Protein 5UGW (pdb70)

Nearest PDB structures (foldseek):
  5ugw-assembly1_A  TM=1.006E+00  e=3.693E-22  Homo sapiens
  7trd-assembly1_A  TM=8.064E-01  e=7.854E-15  Homo sapiens
  7qxs-assembly1_A  TM=7.969E-01  e=4.545E-14  Homo sapiens
  7v99-assembly1_A  TM=7.975E-01  e=4.772E-14  Homo sapiens
  7bg9-assembly1_A  TM=7.779E-01  e=7.771E-14  Homo sapiens

Foldseek 3Di:
DVVVVVCLVVCVVVLLVVLLVQLAQQEHAQLSNLLSLLVNLLSVLVVLVVVVVPDDPVPACLVCVVVVVVVLVVSLVVSVVSSCVSHVPPDCNGNYDNDRDDSLLSSLSSLLSNLVSLVVPCVRCVNPNVVSVVSNVVSVVVDPVVCNVSSVVSSDDD

Solvent-accessible surface area: 9638 Å² total; per-residue (Å²): 188,84,45,140,79,118,156,94,170,113,72,14,126,122,108,60,118,66,19,17,97,89,0,40,0,58,102,22,42,36,68,47,0,1,26,18,1,11,82,7,0,37,18,49,0,56,133,18,15,56,72,15,123,154,66,72,184,82,89,72,6,158,115,76,47,76,108,8,48,137,52,1,52,82,17,3,63,118,8,57,60,72,4,124,76,86,11,86,75,42,63,200,69,17,144,15,28,119,39,77,16,60,40,43,3,0,59,11,0,0,18,52,0,1,19,72,16,0,61,169,48,120,152,47,0,83,41,0,0,36,56,4,117,84,19,19,89,111,11,32,194,133,52,88,48,116,52,30,86,31,7,77,49,0,15,119,78,149

Structure (mmCIF, N/CA/C/O backbone):
data_5UGW
#
_entry.id   5UGW
#
_cell.length_a   92.425
_cell.length_b   92.425
_cell.length_c   50.178
_cell.angle_alpha   90.00
_cell.angle_beta   90.00
_cell.angle_gamma   120.00
#
_symmetry.space_group_name_H-M   'P 3 2 1'
#
loop_
_entity.id
_entity.type
_entity.pdbx_description
1 polymer 'Telomerase reverse transcriptase'
2 non-polymer GLUTATHIONE
3 water water
#
loop_
_atom_site.group_PDB
_atom_site.id
_atom_site.type_symbol
_atom_site.label_atom_id
_atom_site.label_alt_id
_atom_site.label_comp_id
_atom_site.label_asym_id
_atom_site.label_entity_id
_atom_site.label_seq_id
_atom_site.pdbx_PDB_ins_code
_atom_site.Cartn_x
_atom_site.Cartn_y
_atom_site.Cartn_z
_atom_site.occupancy
_atom_site.B_iso_or_equiv
_atom_site.auth_seq_id
_atom_site.auth_comp_id
_atom_site.auth_asym_id
_atom_site.auth_atom_id
_atom_site.pdbx_PDB_model_num
ATOM 1 N N . LYS A 1 8 ? -34.304 39.763 145.793 1.00 60.29 965 LYS A N 1
ATOM 2 C CA . LYS A 1 8 ? -35.770 39.517 145.627 1.00 60.90 965 LYS A CA 1
ATOM 3 C C . LYS A 1 8 ? -36.106 38.043 145.855 1.00 59.03 965 LYS A C 1
ATOM 4 O O . LYS A 1 8 ? -36.960 37.715 146.688 1.00 57.11 965 LYS A O 1
ATOM 10 N N . ALA A 1 9 ? -35.427 37.163 145.115 1.00 54.95 966 ALA A N 1
ATOM 11 C CA . ALA A 1 9 ? -35.558 35.712 145.291 1.00 56.20 966 ALA A CA 1
ATOM 12 C C . ALA A 1 9 ? -34.933 35.261 146.614 1.00 55.88 966 ALA A C 1
ATOM 13 O O . ALA A 1 9 ? -35.292 34.209 147.150 1.00 54.00 966 ALA A O 1
ATOM 15 N N . GLY A 1 10 ? -33.997 36.070 147.117 1.00 55.82 967 GLY A N 1
ATOM 16 C CA . GLY A 1 10 ? -33.365 35.866 148.412 1.00 55.89 967 GLY A CA 1
ATOM 17 C C . GLY A 1 10 ? -34.250 36.261 149.579 1.00 60.19 967 GLY A C 1
ATOM 18 O O . GLY A 1 10 ? -34.280 35.562 150.600 1.00 59.59 967 GLY A O 1
ATOM 19 N N . ARG A 1 11 ? -34.957 37.388 149.440 1.00 59.71 968 ARG A N 1
ATOM 20 C CA . ARG A 1 11 ? -35.934 37.827 150.444 1.00 61.10 968 ARG A CA 1
ATOM 21 C C . ARG A 1 11 ? -37.081 36.828 150.586 1.00 60.18 968 ARG A C 1
ATOM 22 O O . ARG A 1 11 ? -37.453 36.476 151.702 1.00 58.78 968 ARG A O 1
ATOM 30 N N . ASN A 1 12 ? -37.616 36.372 149.448 1.00 60.23 969 ASN A N 1
ATOM 31 C CA . ASN A 1 12 ? -38.707 35.388 149.407 1.00 60.99 969 ASN A CA 1
ATOM 32 C C . ASN A 1 12 ? -38.317 34.075 150.065 1.00 56.50 969 ASN A C 1
ATOM 33 O O . ASN A 1 12 ? -39.121 33.472 150.780 1.00 56.92 969 ASN A O 1
ATOM 38 N N . MET A 1 13 ? -37.085 33.638 149.806 1.00 52.77 970 MET A N 1
ATOM 39 C CA . MET A 1 13 ? -36.540 32.430 150.406 1.00 49.97 970 MET A CA 1
ATOM 40 C C . MET A 1 13 ? -36.477 32.562 151.933 1.00 47.95 970 MET A C 1
ATOM 41 O O . MET A 1 13 ? -36.908 31.648 152.649 1.00 45.39 970 MET A O 1
ATOM 46 N N . ARG A 1 14 ? -35.976 33.711 152.409 1.00 43.17 971 ARG A N 1
ATOM 47 C CA . ARG A 1 14 ? -35.838 33.995 153.842 1.00 45.83 971 ARG A CA 1
ATOM 48 C C . ARG A 1 14 ? -37.186 34.038 154.576 1.00 47.54 971 ARG A C 1
ATOM 49 O O . ARG A 1 14 ? -37.331 33.441 155.645 1.00 43.30 971 ARG A O 1
ATOM 57 N N . ARG A 1 15 ? -38.169 34.720 153.984 1.00 48.57 972 ARG A N 1
ATOM 58 C CA . ARG A 1 15 ? -39.513 34.809 154.569 1.00 51.64 972 ARG A CA 1
ATOM 59 C C . ARG A 1 15 ? -40.167 33.427 154.665 1.00 51.52 972 ARG A C 1
ATOM 60 O O . ARG A 1 15 ? -40.752 33.084 155.695 1.00 50.59 972 ARG A O 1
ATOM 68 N N . LYS A 1 16 ? -40.035 32.637 153.599 1.00 49.49 973 LYS A N 1
ATOM 69 C CA . LYS A 1 16 ? -40.595 31.288 153.549 1.00 52.28 973 LYS A CA 1
ATOM 70 C C . LYS A 1 16 ? -39.927 30.372 154.563 1.00 48.87 973 LYS A C 1
ATOM 71 O O . LYS A 1 16 ? -40.600 29.597 155.24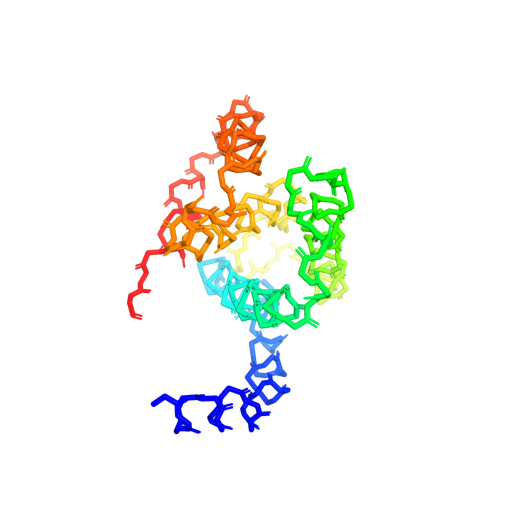7 1.00 48.80 973 LYS A O 1
ATOM 77 N N . LEU A 1 17 ? -38.609 30.497 154.681 1.00 43.38 974 LEU A N 1
ATOM 78 C CA . LEU A 1 17 ? -37.829 29.656 155.575 1.00 43.54 974 LEU A CA 1
ATOM 79 C C . LEU A 1 17 ? -38.028 29.977 157.045 1.00 42.17 974 LEU A C 1
ATOM 80 O O . LEU A 1 17 ? -38.090 29.063 157.867 1.00 40.15 974 LEU A O 1
ATOM 85 N N . PHE A 1 18 ? -38.127 31.267 157.374 1.00 38.66 975 PHE A N 1
ATOM 86 C CA . PHE A 1 18 ? -38.176 31.698 158.774 1.00 39.61 975 PHE A CA 1
ATOM 87 C C . PHE A 1 18 ? -39.573 31.968 159.332 1.00 38.47 975 PHE A C 1
ATOM 88 O O . PHE A 1 18 ? -39.725 32.214 160.533 1.00 36.99 975 PHE A O 1
ATOM 96 N N . GLY A 1 19 ? -40.578 31.888 158.461 1.00 36.13 976 GLY A N 1
ATOM 97 C CA . GLY A 1 19 ? -41.967 32.183 158.805 1.00 35.16 976 GLY A CA 1
ATOM 98 C C . GLY A 1 19 ? -42.477 31.517 160.054 1.00 35.19 976 GLY A C 1
ATOM 99 O O . GLY A 1 19 ? -42.810 32.196 161.018 1.00 37.44 976 GLY A O 1
ATOM 100 N N . VAL A 1 20 ? -42.519 30.186 160.049 1.00 36.91 977 VAL A N 1
ATOM 101 C CA . VAL A 1 20 ? -43.008 29.421 161.203 1.00 38.16 977 VAL A CA 1
ATOM 102 C C . VAL A 1 20 ? -42.152 29.610 162.448 1.00 38.36 977 VAL A C 1
ATOM 103 O O . VAL A 1 20 ? -42.687 29.812 163.547 1.00 41.41 977 VAL A O 1
ATOM 107 N N . LEU A 1 21 ? -40.830 29.566 162.277 1.00 40.09 978 LEU A N 1
ATOM 108 C CA . LEU A 1 21 ? -39.897 29.764 163.397 1.00 39.91 978 LEU A CA 1
ATOM 109 C C . LEU A 1 21 ? -39.994 31.130 164.045 1.00 37.94 978 LEU A C 1
ATOM 110 O O . LEU A 1 21 ? -39.914 31.236 165.262 1.00 40.92 978 LEU A O 1
ATOM 115 N N . ARG A 1 22 ? -40.143 32.178 163.235 1.00 38.83 979 ARG A N 1
ATOM 116 C CA . ARG A 1 22 ? -40.273 33.541 163.772 1.00 43.32 979 ARG A CA 1
ATOM 117 C C . ARG A 1 22 ? -41.562 33.685 164.557 1.00 40.71 979 ARG A C 1
ATOM 118 O O . ARG A 1 22 ? -41.568 34.235 165.647 1.00 43.31 979 ARG A O 1
ATOM 126 N N . LEU A 1 23 ? -42.645 33.154 163.998 1.00 40.95 980 LEU A N 1
ATOM 127 C CA . LEU A 1 23 ? -43.952 33.145 164.647 1.00 41.53 980 LEU A CA 1
ATOM 128 C C . LEU A 1 23 ? -43.918 32.377 165.966 1.00 40.30 980 LEU A C 1
ATOM 129 O O . LEU A 1 23 ? -44.457 32.842 166.966 1.00 38.29 980 LEU A O 1
ATOM 134 N N . LYS A 1 24 ? -43.269 31.215 165.964 1.00 39.39 981 LYS A N 1
ATOM 135 C CA . LYS A 1 24 ? -43.084 30.421 167.182 1.00 41.28 981 LYS A CA 1
ATOM 136 C C . LYS A 1 24 ? -42.342 31.226 168.246 1.00 42.40 981 LYS A C 1
ATOM 137 O O . LYS A 1 24 ? -42.769 31.290 169.396 1.00 43.95 981 LYS A O 1
ATOM 143 N N . CYS A 1 25 ? -41.254 31.872 167.834 1.00 42.76 982 CYS A N 1
ATOM 144 C CA . CYS A 1 25 ? -40.417 32.649 168.726 1.00 41.64 982 CYS A CA 1
ATOM 145 C C . CYS A 1 25 ? -41.162 33.841 169.329 1.00 41.98 982 CYS A C 1
ATOM 146 O O . CYS A 1 25 ? -41.125 34.048 170.537 1.00 41.86 982 CYS A O 1
ATOM 149 N N . HIS A 1 26 ? -41.854 34.610 168.491 1.00 42.53 983 HIS A N 1
ATOM 150 C CA . HIS A 1 26 ? -42.649 35.738 168.975 1.00 39.67 983 HIS A CA 1
ATOM 151 C C . HIS A 1 26 ? -43.734 35.314 169.940 1.00 40.56 983 HIS A C 1
ATOM 152 O O . HIS A 1 26 ? -44.012 36.026 170.911 1.00 42.71 983 HIS A O 1
ATOM 159 N N . SER A 1 27 ? -44.326 34.144 169.693 1.00 38.98 984 SER A N 1
ATOM 160 C CA . SER A 1 27 ? -45.413 33.636 170.524 1.00 39.69 984 SER A CA 1
ATOM 161 C C . SER A 1 27 ? -44.964 33.324 171.957 1.00 41.65 984 SER A C 1
ATOM 162 O O . SER A 1 27 ? -45.800 33.142 172.847 1.00 42.16 984 SER A O 1
ATOM 165 N N . LEU A 1 28 ? -43.649 33.272 172.175 1.00 41.70 985 LEU A N 1
ATOM 166 C CA . LEU A 1 28 ? -43.092 32.904 173.478 1.00 42.55 985 LEU A CA 1
ATOM 167 C C . LEU A 1 28 ? -42.918 34.125 174.376 1.00 42.93 985 LEU A C 1
ATOM 168 O O . LEU A 1 28 ? -42.587 34.000 175.556 1.00 45.11 985 LEU A O 1
ATOM 173 N N . PHE A 1 29 ? -43.181 35.305 173.814 1.00 42.30 986 PHE A N 1
ATOM 174 C CA . PHE A 1 29 ? -42.993 36.566 174.508 1.00 39.61 986 PHE A CA 1
ATOM 175 C C . PHE A 1 29 ? -44.294 37.369 174.621 1.00 42.05 986 PHE A C 1
ATOM 176 O O . PHE A 1 29 ? -44.283 38.605 174.550 1.00 43.71 986 PHE A O 1
ATOM 184 N N . LEU A 1 30 ? -45.408 36.664 174.816 1.00 40.50 987 LEU A N 1
ATOM 185 C CA . LEU A 1 30 ? -46.732 37.296 174.862 1.00 41.38 987 LEU A CA 1
ATOM 186 C C . LEU A 1 30 ? -47.358 37.254 176.264 1.00 44.44 987 LEU A C 1
ATOM 187 O O . LEU A 1 30 ? -48.466 37.762 176.475 1.00 45.02 987 LEU A O 1
ATOM 192 N N . ASP A 1 31 ? -46.624 36.677 177.217 1.00 45.51 988 ASP A N 1
ATOM 193 C CA . ASP A 1 31 ? -47.128 36.422 178.567 1.00 48.08 988 ASP A CA 1
ATOM 194 C C . ASP A 1 31 ? -46.790 37.586 179.498 1.00 48.69 988 ASP A C 1
ATOM 195 O O . ASP A 1 31 ? -45.645 37.717 179.952 1.00 49.92 988 ASP A O 1
ATOM 200 N N . LEU A 1 32 ? -47.803 38.408 179.786 1.00 46.97 989 LEU A N 1
ATOM 201 C CA . LEU A 1 32 ? -47.680 39.602 180.632 1.00 46.95 989 LEU A CA 1
ATOM 202 C C . LEU A 1 32 ? -47.330 39.307 182.092 1.00 51.35 989 LEU A C 1
ATOM 203 O O . LEU A 1 32 ? -46.927 40.209 182.831 1.00 52.96 989 LEU A O 1
ATOM 208 N N . GLN A 1 33 ? -47.502 38.054 182.508 1.00 51.24 990 GLN A N 1
ATOM 209 C CA . GLN A 1 33 ? -47.062 37.608 183.823 1.00 54.51 990 GLN A CA 1
ATOM 210 C C . GLN A 1 33 ? -45.542 37.761 183.978 1.00 58.55 990 GLN A C 1
ATOM 211 O O . GLN A 1 33 ? -45.064 38.157 185.047 1.00 59.42 990 GLN A O 1
ATOM 217 N N . VAL A 1 34 ? -44.809 37.487 182.893 1.00 57.83 991 VAL A N 1
ATOM 218 C CA . VAL A 1 34 ? -43.339 37.387 182.913 1.00 61.03 991 VAL A CA 1
ATOM 219 C C . VAL A 1 34 ? -42.658 38.463 182.040 1.00 61.06 991 VAL A C 1
ATOM 220 O O . VAL A 1 34 ? -41.464 38.732 182.188 1.00 66.67 991 VAL A O 1
ATOM 224 N N . ASN A 1 35 ? -43.421 39.085 181.147 1.00 58.00 992 ASN A N 1
ATOM 225 C CA . ASN A 1 35 ? -42.862 40.055 180.206 1.00 56.53 992 ASN A CA 1
ATOM 226 C C . ASN A 1 35 ? -43.479 41.419 180.420 1.00 56.03 992 ASN A C 1
ATOM 227 O O . ASN A 1 35 ? -44.600 41.524 180.912 1.00 55.73 992 ASN A O 1
ATOM 232 N N . SER A 1 36 ? -42.747 42.461 180.038 1.00 57.38 993 SER A N 1
ATOM 233 C CA . SER A 1 36 ? -43.277 43.819 180.043 1.00 57.28 993 SER A CA 1
ATOM 234 C C . SER A 1 36 ? -44.382 43.964 179.005 1.00 59.98 993 SER A C 1
ATOM 235 O O . SER A 1 36 ? -44.434 43.209 178.027 1.00 61.01 993 SER A O 1
ATOM 238 N N . LEU A 1 37 ? -45.256 44.942 179.228 1.00 58.07 994 LEU A N 1
ATOM 239 C CA . LEU A 1 37 ? -46.313 45.280 178.291 1.00 58.76 994 LEU A CA 1
ATOM 240 C C . LEU A 1 37 ? -45.755 45.729 176.941 1.00 61.01 994 LEU A C 1
ATOM 241 O O . LEU A 1 37 ? -46.331 45.421 175.893 1.00 63.68 994 LEU A O 1
ATOM 246 N N . GLN A 1 38 ? -44.634 46.445 176.975 1.00 61.11 995 GLN A N 1
ATOM 247 C CA . GLN A 1 38 ? -43.968 46.904 175.761 1.00 62.50 995 GLN A CA 1
ATOM 248 C C . GLN A 1 38 ? -43.480 45.737 174.906 1.00 58.93 995 GLN A C 1
ATOM 249 O O . GLN A 1 38 ? -43.603 45.769 173.682 1.00 57.73 995 GLN A O 1
ATOM 255 N N . THR A 1 39 ? -42.944 44.714 175.570 1.00 55.06 996 THR A N 1
ATOM 256 C CA . THR A 1 39 ? -42.458 43.496 174.928 1.00 49.89 996 THR A CA 1
ATOM 257 C C . THR A 1 39 ? -43.624 42.727 174.285 1.00 50.12 996 THR A C 1
ATOM 258 O O . THR A 1 39 ? -43.563 42.364 173.111 1.00 49.23 996 THR A O 1
ATOM 262 N N . VAL A 1 40 ? -44.696 42.540 175.053 1.00 49.05 997 VAL A N 1
ATOM 263 C CA . VAL A 1 40 ? -45.891 41.835 174.595 1.00 46.93 997 VAL A CA 1
ATOM 264 C C . VAL A 1 40 ? -46.512 42.519 173.374 1.00 47.41 997 VAL A C 1
ATOM 265 O O . VAL A 1 40 ? -46.894 41.847 172.411 1.00 44.75 997 VAL A O 1
ATOM 269 N N . CYS A 1 41 ? -46.572 43.853 173.413 1.00 47.96 998 CYS A N 1
ATOM 270 C CA . CYS A 1 41 ? -47.116 44.651 172.310 1.00 49.82 998 CYS A CA 1
ATOM 271 C C . CYS A 1 41 ? -46.243 44.610 171.064 1.00 50.51 998 CYS A C 1
ATOM 272 O O . CYS A 1 41 ? -46.763 44.552 169.953 1.00 47.04 998 CYS A O 1
ATOM 275 N N . THR A 1 42 ? -44.922 44.640 171.258 1.00 52.79 999 THR A N 1
ATOM 276 C CA . THR A 1 42 ? -43.952 44.547 170.157 1.00 52.26 999 THR A CA 1
ATOM 277 C C . THR A 1 42 ? -44.041 43.180 169.459 1.00 50.33 999 THR A C 1
ATOM 278 O O . THR A 1 42 ? -44.114 43.106 168.228 1.00 50.51 999 THR A O 1
ATOM 282 N N . ASN A 1 43 ? -44.094 42.112 170.250 1.00 47.57 1000 ASN A N 1
ATOM 283 C CA . ASN A 1 43 ? -44.080 40.757 169.703 1.00 47.47 1000 ASN A CA 1
ATOM 284 C C . ASN A 1 43 ? -45.374 40.347 169.005 1.00 46.46 1000 ASN A C 1
ATOM 285 O O . ASN A 1 43 ? -45.330 39.646 167.993 1.00 46.82 1000 ASN A O 1
ATOM 290 N N . ILE A 1 44 ? -46.516 40.790 169.525 1.00 44.50 1001 ILE A N 1
ATOM 291 C CA . ILE A 1 44 ? -47.784 40.576 168.828 1.00 46.24 1001 ILE A CA 1
ATOM 292 C C . ILE A 1 44 ? -47.848 41.400 167.531 1.00 46.29 1001 ILE A C 1
ATOM 293 O O . ILE A 1 44 ? -48.394 40.946 166.529 1.00 46.57 1001 ILE A O 1
ATOM 298 N N . TYR A 1 45 ? -47.261 42.593 167.555 1.00 44.75 1002 TYR A N 1
ATOM 299 C CA . TYR A 1 45 ? -47.210 43.447 166.380 1.00 43.58 1002 TYR A CA 1
ATOM 300 C C . TYR A 1 45 ? -46.327 42.839 165.299 1.00 42.76 1002 TYR A C 1
ATOM 301 O O . TYR A 1 45 ? -46.689 42.853 164.131 1.00 46.47 1002 TYR A O 1
ATOM 310 N N . LYS A 1 46 ? -45.173 42.314 165.699 1.00 43.62 1003 LYS A N 1
ATOM 311 C CA . LYS A 1 46 ? -44.264 41.646 164.777 1.00 44.51 1003 LYS A CA 1
ATOM 312 C C . LYS A 1 46 ? -44.882 40.389 164.168 1.00 42.97 1003 LYS A C 1
ATOM 313 O O . LYS A 1 46 ? -44.592 40.051 163.019 1.00 44.63 1003 LYS A O 1
ATOM 319 N N . ILE A 1 47 ? -45.741 39.717 164.937 1.00 41.09 1004 ILE A N 1
ATOM 320 C CA . ILE A 1 47 ? -46.572 38.623 164.424 1.00 38.72 1004 ILE A CA 1
ATOM 321 C C . ILE A 1 47 ? -47.540 39.130 163.360 1.00 38.45 1004 ILE A C 1
ATOM 322 O O . ILE A 1 47 ? -47.662 38.526 162.300 1.00 40.07 1004 ILE A O 1
ATOM 327 N N . LEU A 1 48 ? -48.210 40.251 163.642 1.00 39.67 1005 LEU A N 1
ATOM 328 C CA . LEU A 1 48 ? -49.231 40.783 162.742 1.00 38.34 1005 LEU A CA 1
ATOM 329 C C . LEU A 1 48 ? -48.620 41.331 161.456 1.00 38.38 1005 LEU A C 1
ATOM 330 O O . LEU A 1 48 ? -49.241 41.265 160.390 1.00 36.23 1005 LEU A O 1
ATOM 335 N N . LEU A 1 49 ? -47.401 41.862 161.566 1.00 37.77 1006 LEU A N 1
ATOM 336 C CA . LEU A 1 49 ? -46.673 42.382 160.424 1.00 41.00 1006 LEU A CA 1
ATOM 337 C C . LEU A 1 49 ? -46.220 41.252 159.510 1.00 41.24 1006 LEU A C 1
ATOM 338 O O . LEU A 1 49 ? -46.297 41.360 158.287 1.00 44.36 1006 LEU A O 1
ATOM 343 N N . LEU A 1 50 ? -45.748 40.174 160.121 1.00 41.08 1007 LEU A N 1
ATOM 344 C CA . LEU A 1 50 ? -45.412 38.947 159.424 1.00 41.18 1007 LEU A CA 1
ATOM 345 C C . LEU A 1 50 ? -46.629 38.445 158.650 1.00 40.55 1007 LEU A C 1
ATOM 346 O O . LEU A 1 50 ? -46.526 38.075 157.489 1.00 39.62 1007 LEU A O 1
ATOM 351 N N . GLN A 1 51 ? -47.784 38.473 159.306 1.00 39.20 1008 GLN A N 1
ATOM 352 C CA . GLN A 1 51 ? -49.040 38.097 158.695 1.00 39.96 1008 GLN A CA 1
ATOM 353 C C . GLN A 1 51 ? -49.441 38.991 157.498 1.00 40.75 1008 GLN A C 1
ATOM 354 O O . GLN A 1 51 ? -49.918 38.487 156.474 1.00 40.46 1008 GLN A O 1
ATOM 360 N N . ALA A 1 52 ? -49.181 40.296 157.612 1.00 39.86 1009 ALA A N 1
ATOM 361 C CA . ALA A 1 52 ? -49.419 41.267 156.524 1.00 39.33 1009 ALA A CA 1
ATOM 362 C C . ALA A 1 52 ? -48.573 41.007 155.280 1.00 40.04 1009 ALA A C 1
ATOM 363 O O . ALA A 1 52 ? -49.028 41.239 154.147 1.00 38.99 1009 ALA A O 1
ATOM 365 N N . TYR A 1 53 ? -47.340 40.544 155.488 1.00 40.92 1010 TYR A N 1
ATOM 366 C CA . TYR A 1 53 ? -46.461 40.176 154.382 1.00 41.20 1010 TYR A CA 1
ATOM 367 C C . TYR A 1 53 ? -46.950 38.917 153.697 1.00 40.45 1010 TYR A C 1
ATOM 368 O O . TYR A 1 53 ? -46.900 38.813 152.471 1.00 41.54 1010 TYR A O 1
ATOM 377 N N . ARG A 1 54 ? -47.425 37.961 154.492 1.00 40.29 1011 ARG A N 1
ATOM 378 C CA . ARG A 1 54 ? -47.994 36.731 153.950 1.00 40.34 1011 ARG A CA 1
ATOM 379 C C . ARG A 1 54 ? -49.263 37.061 153.170 1.00 39.62 1011 ARG A C 1
ATOM 380 O O . ARG A 1 54 ? -49.494 36.508 152.101 1.00 40.38 1011 ARG A O 1
ATOM 388 N N . PHE A 1 55 ? -50.047 38.006 153.701 1.00 39.65 1012 PHE A N 1
ATOM 389 C CA . PHE A 1 55 ? -51.269 38.502 153.067 1.00 40.45 1012 PHE A CA 1
ATOM 390 C C . PHE A 1 55 ? -50.987 39.034 151.661 1.00 40.58 1012 PHE A C 1
ATOM 391 O O . PHE A 1 55 ? -51.610 38.598 150.689 1.00 36.67 1012 PHE A O 1
ATOM 399 N N . HIS A 1 56 ? -50.017 39.946 151.576 1.00 41.90 1013 HIS A N 1
ATOM 400 C CA . HIS A 1 56 ? -49.610 40.561 150.325 1.00 42.66 1013 HIS A CA 1
ATOM 401 C C . HIS A 1 56 ? -49.090 39.547 149.323 1.00 44.66 1013 HIS A C 1
ATOM 402 O O . HIS A 1 56 ? -49.436 39.616 148.143 1.00 45.79 1013 HIS A O 1
ATOM 409 N N . ALA A 1 57 ? -48.276 38.598 149.789 1.00 46.00 1014 ALA A N 1
ATOM 410 C CA . ALA A 1 57 ? -47.833 37.491 148.939 1.00 43.96 1014 ALA A CA 1
ATOM 411 C C . ALA A 1 57 ? -49.026 36.732 148.336 1.00 45.24 1014 ALA A C 1
ATOM 412 O O . ALA A 1 57 ? -49.071 36.527 147.119 1.00 43.46 1014 ALA A O 1
ATOM 41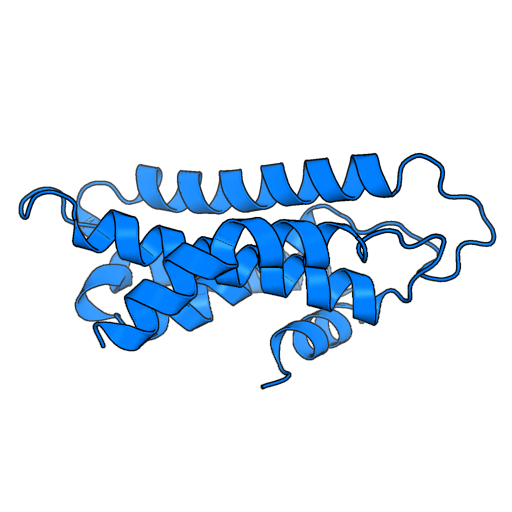4 N N . CYS A 1 58 ? -49.999 36.373 149.183 1.00 45.62 1015 CYS A N 1
ATOM 415 C CA . CYS A 1 58 ? -51.221 35.658 148.763 1.00 44.74 1015 CYS A CA 1
ATOM 416 C C . CYS A 1 58 ? -52.090 36.438 147.771 1.00 45.75 1015 CYS A C 1
ATOM 417 O O . CYS A 1 58 ? -52.715 35.842 146.883 1.00 43.68 1015 CYS A O 1
ATOM 420 N N . VAL A 1 59 ? -52.123 37.763 147.926 1.00 44.09 1016 VAL A N 1
ATOM 421 C CA . VAL A 1 59 ? -52.878 38.641 147.019 1.00 44.47 1016 VAL A CA 1
ATOM 422 C C . VAL A 1 59 ? -52.219 38.723 145.633 1.00 45.28 1016 VAL A C 1
ATOM 423 O O . VAL A 1 59 ? -52.905 38.656 144.602 1.00 44.43 1016 VAL A O 1
ATOM 427 N N . LEU A 1 60 ? -50.893 38.856 145.617 1.00 46.67 1017 LEU A N 1
ATOM 428 C CA . LEU A 1 60 ? -50.122 38.909 144.372 1.00 44.91 1017 LEU A CA 1
ATOM 429 C C . LEU A 1 60 ? -50.350 37.696 143.477 1.00 45.79 1017 LEU A C 1
ATOM 430 O O . LEU A 1 60 ? -50.232 37.797 142.251 1.00 47.20 1017 LEU A O 1
ATOM 435 N N . GLN A 1 61 ? -50.692 36.558 144.079 1.00 46.68 1018 GLN A N 1
ATOM 436 C CA . GLN A 1 61 ? -50.963 35.353 143.295 1.00 48.33 1018 GLN A CA 1
ATOM 437 C C . GLN A 1 61 ? -52.446 35.019 143.065 1.00 48.44 1018 GLN A C 1
ATOM 438 O O . GLN A 1 61 ? -52.773 33.917 142.604 1.00 52.78 1018 GLN A O 1
ATOM 444 N N . LEU A 1 62 ? -53.335 35.971 143.359 1.00 46.07 1019 LEU A N 1
ATOM 445 C CA . LEU A 1 62 ? -54.746 35.867 142.951 1.00 43.95 1019 LEU A CA 1
ATOM 446 C C . LEU A 1 62 ? -54.869 36.101 141.442 1.00 43.22 1019 LEU A C 1
ATOM 447 O O . LEU A 1 62 ? -54.066 36.847 140.878 1.00 37.80 1019 LEU A O 1
ATOM 452 N N . PRO A 1 63 ? -55.893 35.494 140.784 1.00 46.16 1020 PRO A N 1
ATOM 453 C CA . PRO A 1 63 ? -56.112 35.776 139.346 1.00 45.05 1020 PRO A CA 1
ATOM 454 C C . PRO A 1 63 ? -56.286 37.263 139.040 1.00 46.84 1020 PRO A C 1
ATOM 455 O O . PRO A 1 63 ? -56.791 38.015 139.879 1.00 47.10 1020 PRO A O 1
ATOM 459 N N . PHE A 1 64 ? -55.866 37.674 137.841 1.00 50.85 1021 PHE A N 1
ATOM 460 C CA . PHE A 1 64 ? -55.848 39.094 137.438 1.00 52.82 1021 PHE A CA 1
ATOM 461 C C . PHE A 1 64 ? -57.209 39.789 137.567 1.00 53.01 1021 PHE A C 1
ATOM 462 O O . PHE A 1 64 ? -57.276 41.007 137.795 1.00 53.01 1021 PHE A O 1
ATOM 470 N N . HIS A 1 65 ? -58.280 39.014 137.394 1.00 55.15 1022 HIS A N 1
ATOM 471 C CA . HIS A 1 65 ? -59.649 39.532 137.483 1.00 60.21 1022 HIS A CA 1
ATOM 472 C C . HIS A 1 65 ? -60.152 39.662 138.924 1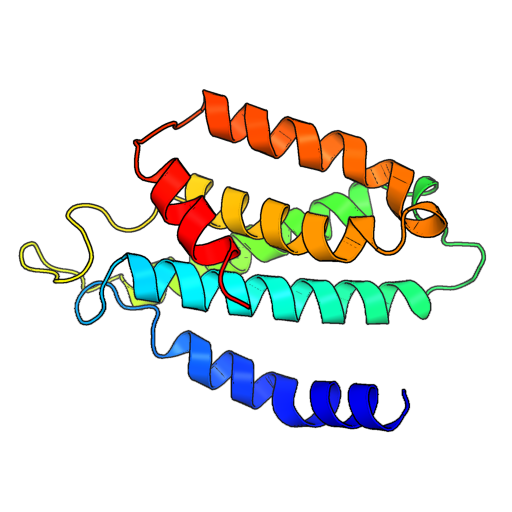.00 61.93 1022 HIS A C 1
ATOM 473 O O . HIS A 1 65 ? -61.146 40.345 139.175 1.00 62.02 1022 HIS A O 1
ATOM 480 N N . GLN A 1 66 ? -59.455 39.023 139.866 1.00 62.04 1023 GLN A N 1
ATOM 481 C CA . GLN A 1 66 ? -59.823 39.093 141.287 1.00 61.09 1023 GLN A CA 1
ATOM 482 C C . GLN A 1 66 ? -59.260 40.347 141.972 1.00 59.59 1023 GLN A C 1
ATOM 483 O O . GLN A 1 66 ? -58.664 40.261 143.053 1.00 58.46 1023 GLN A O 1
ATOM 489 N N . GLN A 1 67 ? -59.476 41.511 141.354 1.00 59.50 1024 GLN A N 1
ATOM 490 C CA . GLN A 1 67 ? -58.984 42.794 141.884 1.00 64.51 1024 GLN A CA 1
ATOM 491 C C . GLN A 1 67 ? -59.477 43.091 143.308 1.00 65.19 1024 GLN A C 1
ATOM 492 O O . GLN A 1 67 ? -60.496 42.552 143.750 1.00 67.36 1024 GLN A O 1
ATOM 498 N N . VAL A 1 68 ? -58.738 43.946 144.013 1.00 62.67 1025 VAL A N 1
ATOM 499 C CA . VAL A 1 68 ? -59.006 44.254 145.421 1.00 65.03 1025 VAL A CA 1
ATOM 500 C C . VAL A 1 68 ? -60.284 45.093 145.603 1.00 67.49 1025 VAL A C 1
ATOM 501 O O . VAL A 1 68 ? -61.068 44.836 146.528 1.00 65.10 1025 VAL A O 1
ATOM 505 N N . TRP A 1 69 ? -60.499 46.063 144.705 1.00 68.13 1026 TRP A N 1
ATOM 506 C CA . TRP A 1 69 ? -61.732 46.875 144.683 1.00 70.64 1026 TRP A CA 1
ATOM 507 C C . TRP A 1 69 ? -62.993 46.085 144.317 1.00 67.36 1026 TRP A C 1
ATOM 508 O O . TRP A 1 69 ? -64.107 46.582 144.484 1.00 66.97 1026 TRP A O 1
ATOM 519 N N . LYS A 1 70 ? -62.802 44.871 143.805 1.00 65.19 1027 LYS A N 1
ATOM 520 C CA . LYS A 1 70 ? -63.895 44.010 143.365 1.00 62.41 1027 LYS A CA 1
ATOM 521 C C . LYS A 1 70 ? -64.641 43.364 144.529 1.00 65.20 1027 LYS A C 1
ATOM 522 O O . LYS A 1 70 ? -65.865 43.218 144.484 1.00 65.86 1027 LYS A O 1
ATOM 528 N N . ASN A 1 71 ? -63.900 42.959 145.559 1.00 63.06 1028 ASN A N 1
ATOM 529 C CA . ASN A 1 71 ? -64.495 42.350 146.741 1.00 59.54 1028 ASN A CA 1
ATOM 530 C C . ASN A 1 71 ? -63.768 42.790 148.010 1.00 58.82 1028 ASN A C 1
ATOM 531 O O . ASN A 1 71 ? -63.098 41.976 148.657 1.00 60.30 1028 ASN A O 1
ATOM 536 N N . PRO A 1 72 ? -63.924 44.080 148.391 1.00 54.85 1029 PRO A N 1
ATOM 537 C CA . PRO A 1 72 ? -63.184 44.585 149.542 1.00 51.46 1029 PRO A CA 1
ATOM 538 C C . PRO A 1 72 ? -63.641 44.056 150.911 1.00 53.53 1029 PRO A C 1
ATOM 539 O O . PRO A 1 72 ? -62.878 44.161 151.868 1.00 53.09 1029 PRO A O 1
ATOM 543 N N . THR A 1 73 ? -64.860 43.512 151.013 1.00 50.45 1030 THR A N 1
ATOM 544 C CA . THR A 1 73 ? -65.325 42.914 152.279 1.00 47.97 1030 THR A CA 1
ATOM 545 C C . THR A 1 73 ? -64.503 41.669 152.597 1.00 45.73 1030 THR A C 1
ATOM 546 O O . THR A 1 73 ? -64.145 41.439 153.741 1.00 48.48 1030 THR A O 1
ATOM 550 N N . PHE A 1 74 ? -64.208 40.879 151.572 1.00 46.17 1031 PHE A N 1
ATOM 551 C CA . PHE A 1 74 ? -63.404 39.688 151.746 1.00 46.19 1031 PHE A CA 1
ATOM 552 C C . PHE A 1 74 ? -62.050 40.012 152.386 1.00 43.94 1031 PHE A C 1
ATOM 553 O O . PHE A 1 74 ? -61.664 39.380 153.365 1.00 44.81 1031 PHE A O 1
ATOM 561 N N . PHE A 1 75 ? -61.349 41.006 151.838 1.00 43.23 1032 PHE A N 1
ATOM 562 C CA . PHE A 1 75 ? -60.008 41.361 152.313 1.00 44.47 1032 PHE A CA 1
ATOM 563 C C . PHE A 1 75 ? -60.015 41.973 153.703 1.00 44.89 1032 PHE A C 1
ATOM 564 O O . PHE A 1 75 ? -59.176 41.637 154.539 1.00 44.67 1032 PHE A O 1
ATOM 572 N N . LEU A 1 76 ? -60.972 42.86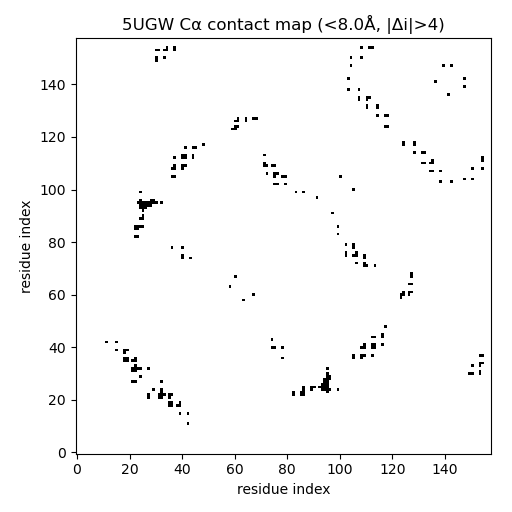4 153.952 1.00 44.90 1033 LEU A N 1
ATOM 573 C CA . LEU A 1 76 ? -61.114 43.482 155.262 1.00 43.31 1033 LEU A CA 1
ATOM 574 C C . LEU A 1 76 ? -61.426 42.455 156.344 1.00 41.09 1033 LEU A C 1
ATOM 575 O O . LEU A 1 76 ? -60.883 42.529 157.441 1.00 37.10 1033 LEU A O 1
ATOM 580 N N . ARG A 1 77 ? -62.272 41.481 156.012 1.00 42.78 1034 ARG A N 1
ATOM 581 C CA . ARG A 1 77 ? -62.623 40.405 156.945 1.00 45.57 1034 ARG A CA 1
ATOM 582 C C . ARG A 1 77 ? -61.421 39.513 157.253 1.00 42.89 1034 ARG A C 1
ATOM 583 O O . ARG A 1 77 ? -61.246 39.094 158.391 1.00 46.96 1034 ARG A O 1
ATOM 591 N N . VAL A 1 78 ? -60.600 39.230 156.239 1.00 41.46 1035 VAL A N 1
ATOM 592 C CA . VAL A 1 78 ? -59.333 38.516 156.441 1.00 42.12 1035 VAL A CA 1
ATOM 593 C C . VAL A 1 78 ? -58.455 39.264 157.456 1.00 41.52 1035 VAL A C 1
ATOM 594 O O . VAL A 1 78 ? -57.898 38.654 158.373 1.00 40.41 1035 VAL A O 1
ATOM 598 N N . ILE A 1 79 ? -58.373 40.585 157.294 1.00 39.13 1036 ILE A N 1
ATOM 599 C CA . ILE A 1 79 ? -57.618 41.451 158.200 1.00 39.43 1036 ILE A CA 1
ATOM 600 C C . ILE A 1 79 ? -58.191 41.399 159.619 1.00 40.30 1036 ILE A C 1
ATOM 601 O O . ILE A 1 79 ? -57.445 41.227 160.584 1.00 40.17 1036 ILE A O 1
ATOM 606 N N . SER A 1 80 ? -59.516 41.507 159.733 1.00 41.92 1037 SER A N 1
ATOM 607 C CA . SER A 1 80 ? -60.199 41.434 161.028 1.00 42.24 1037 SER A CA 1
ATOM 608 C C . SER A 1 80 ? -60.019 40.071 161.704 1.00 40.82 1037 SER A C 1
ATOM 609 O O . SER A 1 80 ? -59.772 39.999 162.897 1.00 43.71 1037 SER A O 1
ATOM 612 N N . ASP A 1 81 ? -60.145 39.000 160.924 1.00 42.02 1038 ASP A N 1
ATOM 613 C CA . ASP A 1 81 ? -59.954 37.629 161.422 1.00 41.42 1038 ASP A CA 1
ATOM 614 C C . ASP A 1 81 ? -58.549 37.367 161.948 1.00 40.06 1038 ASP A C 1
ATOM 615 O O . ASP A 1 81 ? -58.364 36.567 162.860 1.00 43.46 1038 ASP A O 1
ATOM 620 N N . THR A 1 82 ? -57.567 38.032 161.351 1.00 38.46 1039 THR A N 1
ATOM 621 C CA . THR A 1 82 ? -56.183 37.981 161.810 1.00 37.81 1039 THR A CA 1
ATOM 622 C C . THR A 1 82 ? -56.035 38.580 163.217 1.00 39.21 1039 THR A C 1
ATOM 623 O O . THR A 1 82 ? -55.353 38.003 164.075 1.00 38.78 1039 THR A O 1
ATOM 627 N N . ALA A 1 83 ? -56.681 39.727 163.444 1.00 39.20 1040 ALA A N 1
ATOM 628 C CA . ALA A 1 83 ? -56.680 40.381 164.754 1.00 39.79 1040 ALA A CA 1
ATOM 629 C C . ALA A 1 83 ? -57.345 39.490 165.786 1.00 38.98 1040 ALA A C 1
ATOM 630 O O . ALA A 1 83 ? -56.791 39.271 166.851 1.00 40.03 1040 ALA A O 1
ATOM 632 N N . SER A 1 84 ? -58.519 38.956 165.444 1.00 42.60 1041 SER A N 1
ATOM 633 C 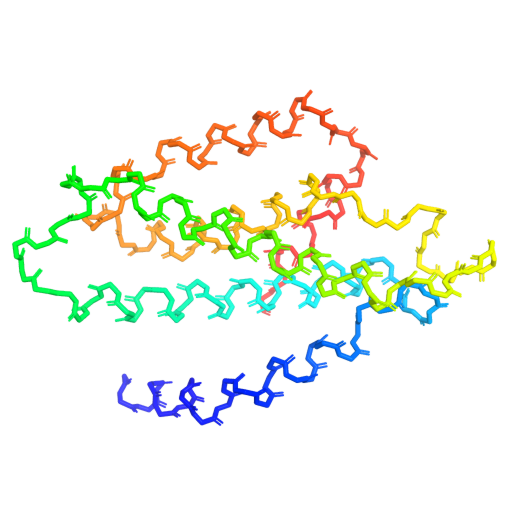CA . SER A 1 84 ? -59.257 38.023 166.313 1.00 44.80 1041 SER A CA 1
ATOM 634 C C . SER A 1 84 ? -58.428 36.806 166.733 1.00 44.37 1041 SER A C 1
ATOM 635 O O . SER A 1 84 ? -58.445 36.403 167.903 1.00 44.66 1041 SER A O 1
ATOM 638 N N . LEU A 1 85 ? -57.699 36.236 165.775 1.00 43.53 1042 LEU A N 1
ATOM 639 C CA . LEU A 1 85 ? -56.909 35.025 166.013 1.00 43.83 1042 LEU A CA 1
ATOM 640 C C . LEU A 1 85 ? -55.690 35.305 166.879 1.00 42.13 1042 LEU A C 1
ATOM 641 O O . LEU A 1 85 ? -55.365 34.526 167.776 1.00 42.93 1042 LEU A O 1
ATOM 646 N N . CYS A 1 86 ? -55.024 36.427 166.618 1.00 42.91 1043 CYS A N 1
ATOM 647 C CA . CYS A 1 86 ? -53.884 36.846 167.429 1.00 42.78 1043 CYS A CA 1
ATOM 648 C C . CYS A 1 86 ? -54.308 37.235 168.822 1.00 42.50 1043 CYS A C 1
ATOM 649 O O . CYS A 1 86 ? -53.569 37.018 169.777 1.00 40.18 1043 CYS A O 1
ATOM 652 N N . TYR A 1 87 ? -55.502 37.816 168.926 1.00 43.91 1044 TYR A N 1
ATOM 653 C CA . TYR A 1 87 ? -56.073 38.152 170.209 1.00 47.15 1044 TYR A CA 1
ATOM 654 C C . TYR A 1 87 ? -56.419 36.905 171.027 1.00 48.60 1044 TYR A C 1
ATOM 655 O O . TYR A 1 87 ? -56.143 36.869 172.225 1.00 50.08 1044 TYR A O 1
ATOM 664 N N . SER A 1 88 ? -57.002 35.888 170.376 1.00 47.30 1045 SER A N 1
ATOM 665 C CA . SER A 1 88 ? -57.296 34.597 171.034 1.00 45.23 1045 SER A CA 1
ATOM 666 C C . SER A 1 88 ? -56.034 33.894 171.548 1.00 45.13 1045 SER A C 1
ATOM 667 O O . SER A 1 88 ? -56.025 33.349 172.654 1.00 44.03 1045 SER A O 1
ATOM 670 N N . ILE A 1 89 ? -54.979 33.909 170.734 1.00 44.86 1046 ILE A N 1
ATOM 671 C CA . ILE A 1 89 ? -53.664 33.410 171.141 1.00 41.79 1046 ILE A CA 1
ATOM 672 C C . ILE A 1 89 ? -53.183 34.165 172.393 1.00 44.42 1046 ILE A C 1
ATOM 673 O O . ILE A 1 89 ? -52.853 33.541 173.408 1.00 41.68 1046 ILE A O 1
ATOM 678 N N . LEU A 1 90 ? -53.234 35.497 172.335 1.00 44.22 1047 LEU A N 1
ATOM 679 C CA . LEU A 1 90 ? -52.815 36.356 173.447 1.00 46.33 1047 LEU A CA 1
ATOM 680 C C . LEU A 1 90 ? -53.588 36.107 174.745 1.00 45.95 1047 LEU A C 1
ATOM 681 O O . LEU A 1 90 ? -52.988 36.036 175.818 1.00 47.34 1047 LEU A O 1
ATOM 686 N N . LYS A 1 91 ? -54.909 35.956 174.633 1.00 49.65 1048 LYS A N 1
ATOM 687 C CA . LYS A 1 91 ? -55.783 35.604 175.763 1.00 49.79 1048 LYS A CA 1
ATOM 688 C C . LYS A 1 91 ? -55.367 34.309 176.449 1.00 49.40 1048 LYS A C 1
ATOM 689 O O . LYS A 1 91 ? -55.174 34.282 177.670 1.00 47.85 1048 LYS A O 1
ATOM 695 N N . ALA A 1 92 ? -55.255 33.239 175.657 1.00 47.08 1049 ALA A N 1
ATOM 696 C CA . ALA A 1 92 ? -54.862 31.917 176.152 1.00 47.56 1049 ALA A CA 1
ATOM 697 C C . ALA A 1 92 ? -53.508 31.956 176.856 1.00 49.48 1049 ALA A C 1
ATOM 698 O O . ALA A 1 92 ? -53.344 31.351 177.920 1.00 53.07 1049 ALA A O 1
ATOM 700 N N . LYS A 1 93 ? -52.562 32.695 176.269 1.00 48.85 1050 LYS A N 1
ATOM 701 C CA . LYS A 1 93 ? -51.203 32.857 176.810 1.00 50.48 1050 LYS A CA 1
ATOM 702 C C . LYS A 1 93 ? -51.188 33.620 178.144 1.00 53.41 1050 LYS A C 1
ATOM 703 O O . LYS A 1 93 ? -50.239 33.501 178.928 1.00 55.10 1050 LYS A O 1
ATOM 709 N N . ASN A 1 94 ? -52.247 34.389 178.393 1.00 50.02 1051 ASN A N 1
ATOM 710 C CA . ASN A 1 94 ? -52.342 35.237 179.571 1.00 52.29 1051 ASN A CA 1
ATOM 711 C C . ASN A 1 94 ? -53.444 34.800 180.549 1.00 51.35 1051 ASN A C 1
ATOM 712 O O . ASN A 1 94 ? -53.801 35.547 181.455 1.00 50.94 1051 ASN A O 1
ATOM 717 N N . ALA A 1 95 ? -53.948 33.578 180.364 1.00 52.15 1052 ALA A N 1
ATOM 718 C CA . ALA A 1 95 ? -55.069 33.040 181.145 1.00 52.52 1052 ALA A CA 1
ATOM 719 C C . ALA A 1 95 ? -54.771 32.900 182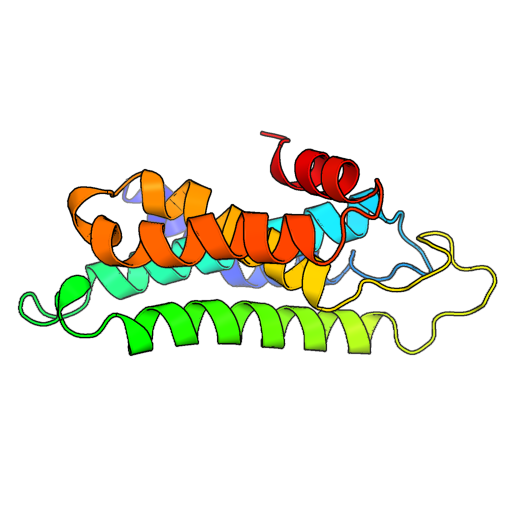.644 1.00 54.51 1052 ALA A C 1
ATOM 720 O O . ALA A 1 95 ? -55.632 33.196 183.475 1.00 51.76 1052 ALA A O 1
ATOM 722 N N . GLY A 1 96 ? -53.551 32.459 182.971 1.00 55.28 1053 GLY A N 1
ATOM 723 C CA . GLY A 1 96 ? -53.131 32.209 184.360 1.00 57.40 1053 GLY A CA 1
ATOM 724 C C . GLY A 1 96 ? -52.506 33.411 185.053 1.00 58.94 1053 GLY A C 1
ATOM 725 O O . GLY A 1 96 ? -51.816 33.268 186.073 1.00 60.29 1053 GLY A O 1
ATOM 726 N N . MET A 1 97 ? -52.768 34.595 184.501 1.00 55.36 1054 MET A N 1
ATOM 727 C CA . MET A 1 97 ? -52.254 35.860 185.014 1.00 52.23 1054 MET A CA 1
ATOM 728 C C . MET A 1 97 ? -52.754 36.112 186.433 1.00 51.81 1054 MET A C 1
ATOM 729 O O . MET A 1 97 ? -53.930 35.861 186.738 1.00 51.38 1054 MET A O 1
ATOM 734 N N . SER A 1 98 ? -51.861 36.605 187.293 1.00 46.57 1055 SER A N 1
ATOM 735 C CA . SER A 1 98 ? -52.215 36.948 188.670 1.00 43.63 1055 SER A CA 1
ATOM 736 C C . SER A 1 98 ? -52.054 38.451 188.939 1.00 43.95 1055 SER A C 1
ATOM 737 O O . SER A 1 98 ? -51.585 39.198 188.063 1.00 44.94 1055 SER A O 1
ATOM 740 N N . LEU A 1 99 ? -52.450 38.899 190.135 1.00 43.23 1056 LEU A N 1
ATOM 741 C CA . LEU A 1 99 ? -52.407 40.340 190.487 1.00 42.07 1056 LEU A CA 1
ATOM 742 C C . LEU A 1 99 ? -50.989 40.954 190.487 1.00 43.43 1056 LEU A C 1
ATOM 743 O O . LEU A 1 99 ? -50.831 42.169 190.334 1.00 43.47 1056 LEU A O 1
ATOM 748 N N . GLY A 1 100 ? -49.971 40.113 190.674 1.00 46.39 1057 GLY A N 1
ATOM 749 C CA . GLY A 1 100 ? -48.577 40.567 190.647 1.00 47.26 1057 GLY A CA 1
ATOM 750 C C . GLY A 1 100 ? -47.883 40.301 189.320 1.00 52.44 1057 GLY A C 1
ATOM 751 O O . GLY A 1 100 ? -46.691 39.979 189.297 1.00 52.32 1057 GLY A O 1
ATOM 752 N N . ALA A 1 101 ? -48.632 40.411 188.216 1.00 52.92 1058 ALA A N 1
ATOM 753 C CA . ALA A 1 101 ? -48.068 40.227 186.873 1.00 52.78 1058 ALA A CA 1
ATOM 754 C C . ALA A 1 101 ? -47.155 41.392 186.529 1.00 53.41 1058 ALA A C 1
ATOM 755 O O . ALA A 1 101 ? -47.494 42.550 186.791 1.00 52.44 1058 ALA A O 1
ATOM 757 N N . LYS A 1 102 ? -45.992 41.076 185.961 1.00 55.90 1059 LYS A N 1
ATOM 758 C CA . LYS A 1 102 ? -45.003 42.089 185.570 1.00 58.70 1059 LYS A CA 1
ATOM 759 C C . LYS A 1 102 ? -45.557 43.086 184.537 1.00 61.80 1059 LYS A C 1
ATOM 760 O O . LYS A 1 102 ? -45.362 44.298 184.667 1.00 62.84 1059 LYS A O 1
ATOM 766 N N . GLY A 1 103 ? -46.272 42.564 183.541 1.00 62.87 1060 GLY A N 1
ATOM 767 C CA . GLY A 1 103 ? -46.647 43.326 182.352 1.00 71.50 1060 GLY A CA 1
ATOM 768 C C . GLY A 1 103 ? -47.515 44.539 182.585 1.00 74.28 1060 GLY A C 1
ATOM 769 O O . GLY A 1 103 ? -47.095 45.668 182.318 1.00 77.55 1060 GLY A O 1
ATOM 770 N N . ALA A 1 104 ? -48.732 44.300 183.070 1.00 77.48 1061 ALA A N 1
ATOM 771 C CA . ALA A 1 104 ? -49.703 45.366 183.307 1.00 79.97 1061 ALA A CA 1
ATOM 772 C C . ALA A 1 104 ? -50.726 44.950 184.355 1.00 83.43 1061 ALA A C 1
ATOM 773 O O . ALA A 1 104 ? -50.829 43.767 184.706 1.00 82.78 1061 ALA A O 1
ATOM 775 N N . ALA A 1 105 ? -51.473 45.936 184.855 1.00 85.15 1062 ALA A N 1
ATOM 776 C CA . ALA A 1 105 ? -52.648 45.684 185.687 1.00 87.18 1062 ALA A CA 1
ATOM 777 C C . ALA A 1 105 ? -53.742 44.999 184.863 1.00 88.12 1062 ALA A C 1
ATOM 778 O O . ALA A 1 105 ? -54.458 44.125 185.367 1.00 89.46 1062 ALA A O 1
ATOM 780 N N . GLY A 1 106 ? -53.842 45.384 183.590 1.00 85.92 1063 GLY A N 1
ATOM 781 C CA . GLY A 1 106 ? -54.829 44.821 182.677 1.00 84.25 1063 GLY A CA 1
ATOM 782 C C . GLY A 1 106 ? -54.207 44.099 181.491 1.00 79.18 1063 GLY A C 1
ATOM 783 O O . GLY A 1 106 ? -53.345 44.667 180.806 1.00 79.39 1063 GLY A O 1
ATOM 784 N N . PRO A 1 107 ? -54.631 42.833 181.249 1.00 72.71 1064 PRO A N 1
ATOM 785 C CA . PRO A 1 107 ? -54.320 42.142 179.991 1.00 70.18 1064 PRO A CA 1
ATOM 786 C C . PRO A 1 107 ? -54.962 42.864 178.810 1.00 69.27 1064 PRO A C 1
ATOM 787 O O . PRO A 1 107 ? -56.075 43.391 178.940 1.00 65.41 1064 PRO A O 1
ATOM 791 N N . LEU A 1 108 ? -54.257 42.892 177.678 1.00 67.74 1065 LEU A N 1
ATOM 792 C CA . LEU A 1 108 ? -54.636 43.722 176.533 1.00 61.75 1065 LEU A CA 1
ATOM 793 C C . LEU A 1 108 ? -56.065 43.481 176.050 1.00 59.95 1065 LEU A C 1
ATOM 794 O O . LEU A 1 108 ? -56.455 42.330 175.820 1.00 60.69 1065 LEU A O 1
ATOM 799 N N . PRO A 1 109 ? -56.857 44.567 175.912 1.00 54.96 1066 PRO A N 1
ATOM 800 C CA . PRO A 1 109 ? -58.167 44.443 175.284 1.00 54.77 1066 PRO A CA 1
ATOM 801 C C . PRO A 1 109 ? -58.012 44.180 173.785 1.00 54.84 1066 PRO A C 1
ATOM 802 O O . PRO A 1 109 ? -56.973 44.526 173.201 1.00 52.02 1066 PRO A O 1
ATOM 806 N N . SER A 1 110 ? -59.031 43.565 173.183 1.00 56.15 1067 SER A N 1
ATOM 807 C CA . SER A 1 110 ? -59.046 43.271 171.744 1.00 59.32 1067 SER A CA 1
ATOM 808 C C . SER A 1 110 ? -58.896 44.522 170.873 1.00 59.81 1067 SER A C 1
ATOM 809 O O . SER A 1 110 ? -58.484 44.426 169.717 1.00 59.74 1067 SER A O 1
ATOM 812 N N . GLU A 1 111 ? -59.230 45.681 171.448 1.00 56.80 1068 GLU A N 1
ATOM 813 C CA . GLU A 1 111 ? -59.094 46.988 170.796 1.00 54.02 1068 GLU A CA 1
ATOM 814 C C . GLU A 1 111 ? -57.644 47.336 170.469 1.00 50.00 1068 GLU A C 1
ATOM 815 O O . GLU A 1 111 ? -57.369 47.956 169.444 1.00 51.31 1068 GLU A O 1
ATOM 821 N N . ALA A 1 112 ? -56.738 46.961 171.367 1.00 46.81 1069 ALA A N 1
ATOM 822 C CA . ALA A 1 112 ? -55.310 47.213 171.218 1.00 47.26 1069 ALA A CA 1
ATOM 823 C C . ALA A 1 112 ? -54.669 46.283 170.176 1.00 49.70 1069 ALA A C 1
ATOM 824 O O . ALA A 1 112 ? -53.833 46.723 169.377 1.00 51.17 1069 ALA A O 1
ATOM 826 N N . VAL A 1 113 ? -55.060 45.004 170.199 1.00 48.12 1070 VAL A N 1
ATOM 827 C CA . VAL A 1 113 ? -54.598 44.018 169.211 1.00 48.79 1070 VAL A CA 1
ATOM 828 C C . VAL A 1 113 ? -55.116 44.413 167.828 1.00 48.62 1070 VAL A C 1
ATOM 829 O O . VAL A 1 113 ? -54.367 44.372 166.840 1.00 44.96 1070 VAL A O 1
ATOM 833 N N . GLN A 1 114 ? -56.393 44.812 167.780 1.00 48.55 1071 GLN A N 1
ATOM 834 C CA . GLN A 1 114 ? -57.014 45.372 166.583 1.00 52.11 1071 GLN A CA 1
ATOM 835 C C . GLN A 1 114 ? -56.249 46.582 166.061 1.00 51.39 1071 GLN A C 1
ATOM 836 O O . GLN A 1 114 ? -56.025 46.695 164.857 1.00 49.27 1071 GLN A O 1
ATOM 842 N N . TRP A 1 115 ? -55.853 47.479 166.971 1.00 51.64 1072 TRP A N 1
ATOM 843 C CA . TRP A 1 115 ? -55.110 48.677 166.587 1.00 52.34 1072 TRP A CA 1
ATOM 844 C C . TRP A 1 115 ? -53.771 48.310 165.985 1.00 48.86 1072 TRP A C 1
ATOM 845 O O . TRP A 1 115 ? -53.399 48.837 164.944 1.00 50.24 1072 TRP A O 1
ATOM 856 N N . LEU A 1 116 ? -53.049 47.415 166.651 1.00 48.31 1073 LEU A N 1
ATOM 857 C CA . LEU A 1 116 ? -51.774 46.917 166.138 1.00 47.55 1073 LEU A CA 1
ATOM 858 C C . LEU A 1 116 ? -51.929 46.217 164.782 1.00 46.42 1073 LEU A C 1
ATOM 859 O O . LEU A 1 116 ? -51.108 46.423 163.881 1.00 45.52 1073 LEU A O 1
ATOM 864 N N . CYS A 1 117 ? -53.006 45.442 164.628 1.00 46.05 1074 CYS A N 1
ATOM 865 C CA . CYS A 1 117 ? -53.316 44.774 163.356 1.00 47.07 1074 CYS A CA 1
ATOM 866 C C . CYS A 1 117 ? -53.499 45.757 162.205 1.00 51.78 1074 CYS A C 1
ATOM 867 O O . CYS A 1 117 ? -52.878 45.600 161.153 1.00 50.27 1074 CYS A O 1
ATOM 870 N N . HIS A 1 118 ? -54.345 46.769 162.411 1.00 54.22 1075 HIS A N 1
ATOM 871 C CA . HIS A 1 118 ? -54.592 47.788 161.385 1.00 55.68 1075 HIS A CA 1
ATOM 872 C C . HIS A 1 118 ? -53.321 48.572 161.067 1.00 54.26 1075 HIS A C 1
ATOM 873 O O . HIS A 1 118 ? -53.069 48.912 159.915 1.00 54.78 1075 HIS A O 1
ATOM 880 N N . GLN A 1 119 ? -52.523 48.831 162.099 1.00 54.43 1076 GLN A N 1
ATOM 881 C CA . GLN A 1 119 ? -51.239 49.513 161.958 1.00 55.72 1076 GLN A CA 1
ATOM 882 C C . GLN A 1 119 ? -50.252 48.738 161.088 1.00 53.82 1076 GLN A C 1
ATOM 883 O O . GLN A 1 119 ? -49.615 49.319 160.202 1.00 55.21 1076 GLN A O 1
ATOM 889 N N . ALA A 1 120 ? -50.142 47.431 161.341 1.00 52.47 1077 ALA A N 1
ATOM 890 C CA . ALA A 1 120 ? -49.190 46.574 160.638 1.00 49.79 1077 ALA A CA 1
ATOM 891 C C . ALA A 1 120 ? -49.579 46.424 159.175 1.00 50.27 1077 ALA A C 1
ATOM 892 O O . ALA A 1 120 ? -48.720 46.487 158.286 1.00 49.47 1077 ALA A O 1
ATOM 894 N N . PHE A 1 121 ? -50.878 46.247 158.931 1.00 45.99 1078 PHE A N 1
ATOM 895 C CA . PHE A 1 121 ? -51.401 46.144 157.583 1.00 47.51 1078 PHE A CA 1
ATOM 896 C C . PHE A 1 121 ? -51.299 47.447 156.790 1.00 53.52 1078 PHE A C 1
ATOM 897 O O . PHE A 1 121 ? -51.049 47.414 155.589 1.00 54.44 1078 PHE A O 1
ATOM 905 N N . LEU A 1 122 ? -51.470 48.586 157.460 1.00 54.99 1079 LEU A N 1
ATOM 906 C CA . LEU A 1 122 ? -51.353 49.885 156.790 1.00 58.03 1079 LEU A CA 1
ATOM 907 C C . LEU A 1 122 ? -49.934 50.133 156.296 1.00 58.96 1079 LEU A C 1
ATOM 908 O O . LEU A 1 122 ? -49.728 50.429 155.118 1.00 62.66 1079 LEU A O 1
ATOM 913 N N . LEU A 1 123 ? -48.967 49.965 157.196 1.00 59.40 1080 LEU A N 1
ATOM 914 C CA . LEU A 1 123 ? -47.541 50.066 156.883 1.00 59.89 1080 LEU A CA 1
ATOM 915 C C . LEU A 1 123 ? -47.148 49.281 155.616 1.00 61.72 1080 LEU A C 1
ATOM 916 O O . LEU A 1 123 ? -46.460 49.815 154.738 1.00 62.70 1080 LEU A O 1
ATOM 921 N N . LYS A 1 124 ? -47.609 48.033 155.522 1.00 58.47 1081 LYS A N 1
ATOM 922 C CA . LYS A 1 124 ? -47.355 47.187 154.350 1.00 54.77 1081 LYS A CA 1
ATOM 923 C C . LYS A 1 124 ? -48.214 47.551 153.134 1.00 53.38 1081 LYS A C 1
ATOM 924 O O . LYS A 1 124 ? -47.715 47.576 152.006 1.00 51.64 1081 LYS A O 1
ATOM 930 N N . LEU A 1 125 ? -49.496 47.819 153.363 1.00 52.41 1082 LEU A N 1
ATOM 931 C CA . LEU A 1 125 ? -50.441 48.056 152.268 1.00 53.71 1082 LEU A CA 1
ATOM 932 C C . LEU A 1 125 ? -50.316 49.438 151.614 1.00 59.20 1082 LEU A C 1
ATOM 933 O O . LEU A 1 125 ? -50.714 49.607 150.459 1.00 62.53 1082 LEU A O 1
ATOM 938 N N . THR A 1 126 ? -49.761 50.414 152.342 1.00 63.11 1083 THR A N 1
ATOM 939 C CA . THR A 1 126 ? -49.456 51.744 151.768 1.00 67.49 1083 THR A CA 1
ATOM 940 C C . THR A 1 126 ? -48.269 51.711 150.797 1.00 69.37 1083 THR A C 1
ATOM 941 O O . THR A 1 126 ? -48.069 52.650 150.018 1.00 68.10 1083 THR A O 1
ATOM 945 N N . ARG A 1 127 ? -47.486 50.632 150.853 1.00 67.29 1084 ARG A N 1
ATOM 946 C CA . ARG A 1 127 ? -46.363 50.437 149.935 1.00 65.94 1084 ARG A CA 1
ATOM 947 C C . ARG A 1 127 ? -46.839 50.006 148.545 1.00 64.55 1084 ARG A C 1
ATOM 948 O O . ARG A 1 127 ? -46.070 50.033 147.582 1.00 62.97 1084 ARG A O 1
ATOM 956 N N . HIS A 1 128 ? -48.109 49.610 148.452 1.00 60.97 1085 HIS A N 1
ATOM 957 C CA . HIS A 1 128 ? -48.693 49.160 147.192 1.00 58.75 1085 HIS A CA 1
ATOM 958 C C . HIS A 1 128 ? -50.089 49.772 147.006 1.00 61.04 1085 HIS A C 1
ATOM 959 O O . HIS A 1 128 ? -51.092 49.052 146.896 1.00 57.29 1085 HIS A O 1
ATOM 966 N N . ARG A 1 129 ? -50.126 51.109 146.960 1.00 67.46 1086 ARG A N 1
ATOM 967 C CA . ARG A 1 129 ? -51.373 51.894 146.874 1.00 73.72 1086 ARG A CA 1
ATOM 968 C C . ARG A 1 129 ? -52.212 51.587 145.631 1.00 74.88 1086 ARG A C 1
ATOM 969 O O . ARG A 1 129 ? -53.439 51.518 145.711 1.00 76.10 1086 ARG A O 1
ATOM 977 N N . VAL A 1 130 ? -51.541 51.397 144.495 1.00 77.76 1087 VAL A N 1
ATOM 978 C CA . VAL A 1 130 ? -52.200 51.019 143.228 1.00 79.96 1087 VAL A CA 1
ATOM 979 C C . VAL A 1 130 ? -53.026 49.726 143.347 1.00 77.09 1087 VAL A C 1
ATOM 980 O O . VAL A 1 130 ? -53.992 49.522 142.606 1.00 76.51 1087 VAL A O 1
ATOM 984 N N . THR A 1 131 ? -52.641 48.874 144.295 1.00 74.68 1088 THR A N 1
ATOM 985 C CA . THR A 1 131 ? -53.338 47.623 144.563 1.00 71.70 1088 THR A CA 1
ATOM 986 C C . THR A 1 131 ? -54.360 47.769 145.704 1.00 67.30 1088 THR A C 1
ATOM 987 O O . THR A 1 131 ? -55.420 47.143 145.666 1.00 69.39 1088 THR A O 1
ATOM 991 N N . TYR A 1 132 ? -54.055 48.617 146.689 1.00 63.55 1089 TYR A N 1
ATOM 992 C CA . TYR A 1 132 ? -54.762 48.595 147.985 1.00 64.51 1089 TYR A CA 1
ATOM 993 C C . TYR A 1 132 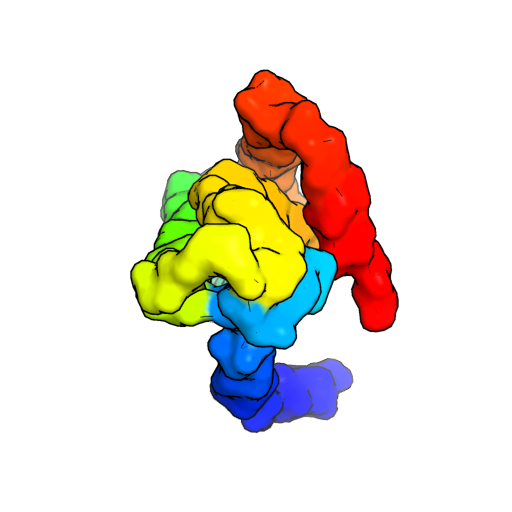? -55.494 49.868 148.414 1.00 65.72 1089 TYR A C 1
ATOM 994 O O . TYR A 1 132 ? -56.005 49.942 149.537 1.00 68.80 1089 TYR A O 1
ATOM 1003 N N . VAL A 1 133 ? -55.579 50.847 147.515 1.00 69.15 1090 VAL A N 1
ATOM 1004 C CA . VAL A 1 133 ? -56.383 52.068 147.737 1.00 66.73 1090 VAL A CA 1
ATOM 1005 C C . VAL A 1 133 ? -57.881 51.835 148.159 1.00 60.91 1090 VAL A C 1
ATOM 1006 O O . VAL A 1 133 ? -58.432 52.650 148.902 1.00 60.62 1090 VAL A O 1
ATOM 1010 N N . PRO A 1 134 ? -58.516 50.706 147.736 1.00 56.95 1091 PRO A N 1
ATOM 1011 C CA . PRO A 1 134 ? -59.883 50.421 148.241 1.00 58.81 1091 PRO A CA 1
ATOM 1012 C C . PRO A 1 134 ? -59.975 50.116 149.745 1.00 62.19 1091 PRO A C 1
ATOM 1013 O O . PRO A 1 134 ? -61.045 50.289 150.343 1.00 61.23 1091 PRO A O 1
ATOM 1017 N N . LEU A 1 135 ? -58.877 49.651 150.341 1.00 61.47 1092 LEU A N 1
ATOM 1018 C CA . LEU A 1 135 ? -58.895 49.200 151.733 1.00 61.38 1092 LEU A CA 1
ATOM 1019 C C . LEU A 1 135 ? -58.423 50.271 152.689 1.00 66.27 1092 LEU A C 1
ATOM 1020 O O . LEU A 1 135 ? -58.941 50.384 153.801 1.00 68.65 1092 LEU A O 1
ATOM 1025 N N . LEU A 1 136 ? -57.440 51.056 152.244 1.00 71.77 1093 LEU A N 1
ATOM 1026 C CA . LEU A 1 136 ? -56.777 52.059 153.080 1.00 73.88 1093 LEU A CA 1
ATOM 1027 C C . LEU A 1 136 ? -57.750 53.072 153.685 1.00 78.98 1093 LEU A C 1
ATOM 1028 O O . LEU A 1 136 ? -57.484 53.622 154.754 1.00 79.64 1093 LEU A O 1
ATOM 1033 N N . GLY A 1 137 ? -58.879 53.291 153.008 1.00 81.92 1094 GLY A N 1
ATOM 1034 C CA . GLY A 1 137 ? -59.968 54.116 153.534 1.00 85.80 1094 GLY A CA 1
ATOM 1035 C C . GLY A 1 137 ? -60.519 53.577 154.844 1.00 85.74 1094 GLY A C 1
ATOM 1036 O O . GLY A 1 137 ? -60.419 54.237 155.885 1.00 86.13 1094 GLY A O 1
ATOM 1037 N N . SER A 1 138 ? -61.063 52.360 154.791 1.00 81.40 1095 SER A N 1
ATOM 1038 C CA . SER A 1 138 ? -61.683 51.707 155.953 1.00 79.13 1095 SER A CA 1
ATOM 1039 C C . SER A 1 138 ? -60.725 51.474 157.132 1.00 78.59 1095 SER A C 1
ATOM 1040 O O . SER A 1 138 ? -61.118 51.629 158.295 1.00 79.48 1095 SER A O 1
ATOM 1043 N N . LEU A 1 139 ? -59.476 51.116 156.826 1.00 74.36 1096 LEU A N 1
ATOM 1044 C CA . LEU A 1 139 ? -58.457 50.858 157.857 1.00 72.38 1096 LEU A CA 1
ATOM 1045 C C . LEU A 1 139 ? -58.013 52.126 158.587 1.00 72.41 1096 LEU A C 1
ATOM 1046 O O . LEU A 1 139 ? -57.811 52.105 159.809 1.00 73.71 1096 LEU A O 1
ATOM 1051 N N . ARG A 1 140 ? -57.859 53.221 157.836 1.00 76.80 1097 ARG A N 1
ATOM 1052 C CA . ARG A 1 140 ? -57.414 54.510 158.391 1.00 76.87 1097 ARG A CA 1
ATOM 1053 C C . ARG A 1 140 ? -58.421 55.116 159.367 1.00 75.31 1097 ARG A C 1
ATOM 1054 O O . ARG A 1 140 ? -58.023 55.713 160.372 1.00 76.84 1097 ARG A O 1
ATOM 1062 N N . THR A 1 141 ? -59.715 54.961 159.072 1.00 72.40 1098 THR A N 1
ATOM 1063 C CA . THR A 1 141 ? -60.775 55.400 159.991 1.00 75.37 1098 THR A CA 1
ATOM 1064 C C . THR A 1 141 ? -60.763 54.533 161.247 1.00 75.18 1098 THR A C 1
ATOM 1065 O O . THR A 1 141 ? -60.752 55.058 162.363 1.00 67.59 1098 THR A O 1
ATOM 1069 N N . ALA A 1 142 ? -60.730 53.209 161.047 1.00 74.73 1099 ALA A N 1
ATOM 1070 C CA . ALA A 1 142 ? -60.689 52.229 162.138 1.00 70.69 1099 ALA A CA 1
ATOM 1071 C C . ALA A 1 142 ? -59.618 52.577 163.165 1.00 73.45 1099 ALA A C 1
ATOM 1072 O O . ALA A 1 142 ? -59.818 52.383 164.364 1.00 72.32 1099 ALA A O 1
ATOM 1074 N N . GLN A 1 143 ? -58.498 53.117 162.684 1.00 75.66 1100 GLN A N 1
ATOM 1075 C CA . GLN A 1 143 ? -57.440 53.639 163.547 1.00 77.91 1100 GLN A CA 1
ATOM 1076 C C . GLN A 1 143 ? -57.914 54.751 164.480 1.00 82.98 1100 GLN A C 1
ATOM 1077 O O . GLN A 1 143 ? -57.637 54.707 165.677 1.00 82.69 1100 GLN A O 1
ATOM 1083 N N . THR A 1 144 ? -58.634 55.730 163.929 1.00 90.67 1101 THR A N 1
ATOM 1084 C CA . THR A 1 144 ? -59.217 56.819 164.723 1.00 93.69 1101 THR A CA 1
ATOM 1085 C C . THR A 1 144 ? -60.512 56.379 165.420 1.00 95.79 1101 THR A C 1
ATOM 1086 O O . THR A 1 144 ? -60.796 56.823 166.533 1.00 102.75 1101 THR A O 1
ATOM 1090 N N . GLN A 1 145 ? -61.282 55.506 164.763 1.00 95.56 1102 GLN A N 1
ATOM 1091 C CA . GLN A 1 145 ? -62.447 54.837 165.370 1.00 97.77 1102 GLN A CA 1
ATOM 1092 C C . GLN A 1 145 ? -62.048 54.127 166.666 1.00 97.94 1102 GLN A C 1
ATOM 1093 O O . GLN A 1 145 ? -62.800 54.141 167.641 1.00 102.41 1102 GLN A O 1
ATOM 1099 N N . LEU A 1 146 ? -60.860 53.520 166.662 1.00 97.16 1103 LEU A N 1
ATOM 1100 C CA . LEU A 1 146 ? -60.269 52.916 167.856 1.00 93.99 1103 LEU A CA 1
ATOM 1101 C C . LEU A 1 146 ? -59.510 53.937 168.700 1.00 98.12 1103 LEU A C 1
ATOM 1102 O O . LEU A 1 146 ? -59.416 53.786 169.919 1.00 96.67 1103 LEU A O 1
ATOM 1107 N N . SER A 1 147 ? -58.973 54.976 168.054 1.00 102.06 1104 SER A N 1
ATOM 1108 C CA . SER A 1 147 ? -58.300 56.070 168.773 1.00 107.06 1104 SER A CA 1
ATOM 1109 C C . SER A 1 147 ? -59.282 57.008 169.478 1.00 108.54 1104 SER A C 1
ATOM 1110 O O . SER A 1 147 ? -58.882 57.788 170.343 1.00 110.48 1104 SER A O 1
ATOM 1113 N N . ARG A 1 148 ? -60.556 56.942 169.086 1.00 108.67 1105 ARG A N 1
ATOM 1114 C CA . ARG A 1 148 ? -61.621 57.628 169.815 1.00 110.69 1105 ARG A CA 1
ATOM 1115 C C . ARG A 1 148 ? -62.377 56.658 170.733 1.00 111.35 1105 ARG A C 1
ATOM 1116 O O . ARG A 1 148 ? -63.139 57.088 171.602 1.00 116.35 1105 ARG A O 1
ATOM 1124 N N . LYS A 1 149 ? -62.155 55.357 170.532 1.00 109.64 1106 LYS A N 1
ATOM 1125 C CA . LYS A 1 149 ? -62.749 54.321 171.380 1.00 108.45 1106 LYS A CA 1
ATOM 1126 C C . LYS A 1 149 ? -61.969 54.154 172.682 1.00 109.20 1106 LYS A C 1
ATOM 1127 O O . LYS A 1 149 ? -62.573 54.016 173.749 1.00 111.35 1106 LYS A O 1
ATOM 1133 N N . LEU A 1 150 ? -60.627 54.162 172.581 1.00 111.23 1107 LEU A N 1
ATOM 1134 C CA . LEU A 1 150 ? -59.757 54.033 173.763 1.00 116.42 1107 LEU A CA 1
ATOM 1135 C C . LEU A 1 150 ? -58.377 54.719 173.612 1.00 118.70 1107 LEU A C 1
ATOM 1136 O O . LEU A 1 150 ? -57.393 54.081 173.225 1.00 123.11 1107 LEU A O 1
ATOM 1141 N N . PRO A 1 151 ? -58.305 56.057 173.894 1.00 119.63 1108 PRO A N 1
ATOM 1142 C CA . PRO A 1 151 ? -56.990 56.647 174.181 1.00 119.95 1108 PRO A CA 1
ATOM 1143 C C . PRO A 1 151 ? -56.578 56.394 175.633 1.00 121.14 1108 PRO A C 1
ATOM 1144 O O . PRO A 1 151 ? -56.684 57.292 176.479 1.00 122.74 1108 PRO A O 1
ATOM 1148 N N . GLY A 1 152 ? -56.119 55.172 175.917 1.00 121.03 1109 GLY A N 1
ATOM 1149 C CA . GLY A 1 152 ? -55.700 54.799 177.268 1.00 123.30 1109 GLY A CA 1
ATOM 1150 C C . GLY A 1 152 ? -54.334 55.339 177.673 1.00 125.76 1109 GLY A C 1
ATOM 1151 O O . GLY A 1 152 ? -53.721 54.828 178.619 1.00 122.57 1109 GLY A O 1
ATOM 1152 N N . THR A 1 153 ? -53.864 56.369 176.979 1.00 126.69 1110 THR A N 1
ATOM 1153 C CA . THR A 1 153 ? -52.481 56.905 177.065 1.00 127.17 1110 THR A CA 1
ATOM 1154 C C . THR A 1 153 ? -51.673 55.830 176.314 1.00 127.28 1110 THR A C 1
ATOM 1155 O O . THR A 1 153 ? -50.967 56.124 175.346 1.00 127.29 1110 THR A O 1
ATOM 1159 N N . THR A 1 154 ? -51.855 54.575 176.739 1.00 127.91 1111 THR A N 1
ATOM 1160 C CA . THR A 1 154 ? -51.072 53.428 176.278 1.00 124.15 1111 THR A CA 1
ATOM 1161 C C . THR A 1 154 ? -51.182 53.296 174.744 1.00 120.82 1111 THR A C 1
ATOM 1162 O O . THR A 1 154 ? -50.493 52.474 174.126 1.00 119.79 1111 THR A O 1
ATOM 1166 N N . LEU A 1 155 ? -52.034 54.132 174.118 1.00 114.50 1112 LEU A N 1
ATOM 1167 C CA . LEU A 1 155 ? -52.156 54.280 172.664 1.00 107.82 1112 LEU A CA 1
ATOM 1168 C C . LEU A 1 155 ? -50.817 54.691 172.059 1.00 107.20 1112 LEU A C 1
ATOM 1169 O O . LEU A 1 155 ? -50.432 54.192 171.002 1.00 110.02 1112 LEU A O 1
ATOM 1174 N N . THR A 1 156 ? -50.124 55.605 172.758 1.00 100.69 1113 THR A N 1
ATOM 1175 C CA . THR A 1 156 ? -48.777 56.034 172.369 1.00 94.71 1113 THR A CA 1
ATOM 1176 C C . THR A 1 156 ? -47.711 54.985 172.727 1.00 90.83 1113 THR A C 1
ATOM 1177 O O . THR A 1 156 ? -46.634 54.959 172.127 1.00 90.54 1113 THR A O 1
ATOM 1181 N N . ALA A 1 157 ? -48.022 54.123 173.699 1.00 85.95 1114 ALA A N 1
ATOM 1182 C CA . ALA A 1 157 ? -47.166 52.978 174.025 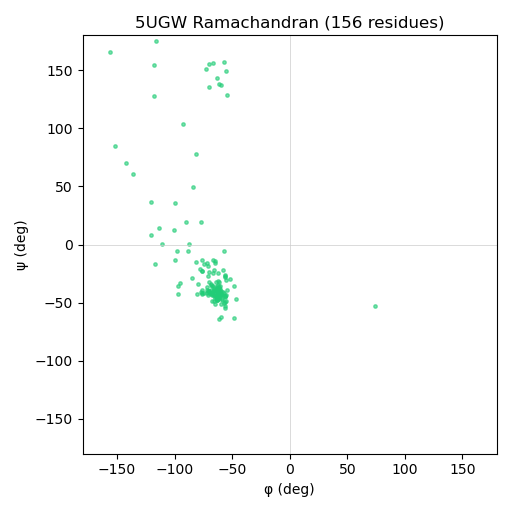1.00 83.10 1114 ALA A CA 1
ATOM 1183 C C . ALA A 1 157 ? -47.354 51.833 173.022 1.00 83.31 1114 ALA A C 1
ATOM 1184 O O . ALA A 1 157 ? -46.489 50.963 172.890 1.00 81.47 1114 ALA A O 1
ATOM 1186 N N . LEU A 1 158 ? -48.497 51.841 172.334 1.00 79.52 1115 LEU A N 1
ATOM 1187 C CA . LEU A 1 158 ? -48.749 50.970 171.187 1.00 75.67 1115 LEU A CA 1
ATOM 1188 C C . LEU A 1 158 ? -48.031 51.490 169.942 1.00 78.96 1115 LEU A C 1
ATOM 1189 O O . LEU A 1 158 ? -47.463 50.706 169.176 1.00 79.99 1115 LEU A O 1
ATOM 1194 N N . GLU A 1 159 ? -48.058 52.813 169.755 1.00 79.66 1116 GLU A N 1
ATOM 1195 C CA . GLU A 1 159 ? -47.353 53.486 168.653 1.00 76.16 1116 GLU A CA 1
ATOM 1196 C C . GLU A 1 159 ? -45.840 53.290 168.749 1.00 76.29 1116 GLU A C 1
ATOM 1197 O O . GLU A 1 159 ? -45.149 53.231 167.729 1.00 73.73 1116 GLU A O 1
ATOM 1203 N N . ALA A 1 160 ? -45.346 53.186 169.982 1.00 74.07 1117 ALA A N 1
ATOM 1204 C CA . ALA A 1 160 ? -43.950 52.857 170.260 1.00 74.85 1117 ALA A CA 1
ATOM 1205 C C . ALA A 1 160 ? -43.579 51.444 169.802 1.00 77.03 1117 ALA A C 1
ATOM 1206 O O . ALA A 1 160 ? -42.483 51.233 169.290 1.00 75.69 1117 ALA A O 1
ATOM 1208 N N . ALA A 1 161 ? -44.496 50.490 169.988 1.00 77.34 1118 ALA A N 1
ATOM 1209 C CA . ALA A 1 161 ? -44.284 49.092 169.577 1.00 78.49 1118 ALA A CA 1
ATOM 1210 C C . ALA A 1 161 ? -44.304 48.921 168.056 1.00 79.53 1118 ALA A C 1
ATOM 1211 O O . ALA A 1 161 ? -43.682 47.999 167.517 1.00 76.72 1118 ALA A O 1
ATOM 1213 N N . ALA A 1 162 ? -45.022 49.817 167.378 1.00 79.57 1119 ALA A N 1
ATOM 1214 C CA . ALA A 1 162 ? -45.130 49.814 165.918 1.00 79.90 1119 ALA A CA 1
ATOM 1215 C C . ALA A 1 162 ? -44.005 50.605 165.236 1.00 84.32 1119 ALA A C 1
ATOM 1216 O O . ALA A 1 162 ? -43.947 50.681 164.001 1.00 84.09 1119 ALA A O 1
ATOM 1218 N N . ASN A 1 163 ? -43.106 51.169 166.045 1.00 88.68 1120 ASN A N 1
ATOM 1219 C CA . ASN A 1 163 ? -42.078 52.098 165.565 1.00 90.80 1120 ASN A CA 1
ATOM 1220 C C . ASN A 1 163 ? -40.680 51.498 165.280 1.00 96.47 1120 ASN A C 1
ATOM 1221 O O . ASN A 1 163 ? -40.080 51.853 164.260 1.00 92.51 1120 ASN A O 1
ATOM 1226 N N . PRO A 1 164 ? -40.155 50.600 166.167 1.00 103.96 1121 PRO A N 1
ATOM 1227 C CA . PRO A 1 164 ? -38.737 50.203 166.031 1.00 108.90 1121 PRO A CA 1
ATOM 1228 C C . PRO A 1 164 ? -38.405 49.550 164.685 1.00 110.58 1121 PRO A C 1
ATOM 1229 O O . PRO A 1 164 ? -39.181 48.730 164.180 1.00 113.97 1121 PRO A O 1
ATOM 1233 N N . ALA A 1 165 ? -37.264 49.936 164.114 1.00 107.05 1122 ALA A N 1
ATOM 1234 C CA . ALA A 1 165 ? -36.811 49.416 162.825 1.00 105.94 1122 ALA A CA 1
ATOM 1235 C C . ALA A 1 165 ? -36.017 48.120 162.995 1.00 106.49 1122 ALA A C 1
ATOM 1236 O O . ALA A 1 165 ? -36.380 47.255 163.797 1.00 101.49 1122 ALA A O 1
#

InterPro domains:
  IPR000477 Reverse transcriptase domain [PS50878] (605-935)
  IPR003545 Telomerase reverse transcriptase [PR01365] (561-575)
  IPR003545 Telomerase reverse transcriptase [PR01365] (704-720)
  IPR003545 Telomerase reverse transcriptase [PR01365] (825-841)
  IPR003545 Telomerase reverse transcriptase [PR01365] (862-874)
  IPR003545 Telomerase reverse transcriptase [PTHR12066] (5-1131)
  IPR021891 Telomerase ribonucleoprotein complex - RNA-binding domain [PF12009] (460-592)
  IPR021891 Telomerase ribonucleoprotein complex - RNA-binding domain [SM00975] (459-594)
  IPR043502 DNA/RNA polymerase superfamily [SSF56672] (679-909)
  IPR049139 Telomerase reverse transcriptase, C-terminal extension [PF21399] (968-1097)

Sequence (158 aa):
KAGRNMRRKLFGVLRLKCHSLFLDLQVNSLQTVCTNIYKILLLQAYRFHACVLQLPFHQQVWKNPTFFLRVISDTASLCYSILKAKNAGMSLGAKGAAGPLPSEAVQWLCHQAFLLKLTRHRVTYVPLLGSLRTAQTQLSRKLPGTTLTALEAAANPA

Secondary structure (DSSP, 8-state):
-HHHHHHHHHHHHHHHHHHGGG--TTTS-HHHHHHHHHHHHHHHHHHHHHHHHTS-TT--GGG-HHHHHHHHHHHHHHHHHHHHHHTTT--TT-SS-SSPPPHHHHHHHHHHHHHHHHGGGHHHHHHHHHHHHHHHHHHHTT---SHHHHHHHHT---

Organism: Homo sapiens (NCBI:txid9606)

GO terms:
  GO:0005515 protein binding (F, IPI)
  GO:0005654 nucleoplasm (C, IDA)
  GO:0005730 nucleolus (C, IDA)
  GO:0016605 PML body (C, IDA)
  GO:0003720 telomerase activity (F, IDA)
  GO:0005697 telomerase holoenzyme complex (C, IDA)
  GO:0007004 telomere maintenance via telomerase (P, IDA)
  GO:0034061 DNA polymerase activity (F, EXP)
  GO:0042162 telomeric repeat DNA binding (F, TAS)
  GO:0005654 nucleoplasm (C, TAS)
  GO:0042802 identical protein binding (F, IPI)
  GO:0001172 RNA-templated transcription (P, IDA)
  GO:0070034 telomerase RNA binding (F, IDA)
  GO:0098680 template-free RNA nucleotidyltransferase activity (F, IDA)
  GO:0000049 tRNA binding (F, IDA)
  GO:0042645 mitochondrial nucleoid (C, IDA)
  GO:0000781 chromosome, telomeric region (C, IDA)
  GO:0005634 nucleus (C, IDA)
  GO:0003677 DNA binding (F, IDA)
  GO:0003964 RNA-directed DNA polymerase activity (F, IDA)

B-factor: mean 61.15, std 20.66, range [33.06, 178.63]

Radius of gyration: 16.22 Å; Cα contacts (8 Å, |Δi|>4): 149; chains: 1; bounding box: 32×28×53 Å